Protein AF-A0AA37UUY0-F1 (afdb_monomer_lite)

Foldseek 3Di:
DVPVLVVVCPVDPDPVSVVVSVVVVVVVVLVVQLLVQLVVQLVLVDQDQDPNDRPCPCVSSVDPLSNLRSVLSSLVVVLVVLVVQLVVDDDPSNVVSVVVNVVSVVVSVVSVVVSVVCSCVPRVPDPDPVPPVVPPPPDDDDDD

InterPro domains:
  IPR003317 Cytochrome ubiquinol oxidase subunit 2 [PF02322] (1-120)
  IPR003317 Cytochrome ubiquinol oxidase subunit 2 [PTHR43141] (1-123)

Structure (mmCIF, N/CA/C/O backbone):
data_AF-A0AA37UUY0-F1
#
_entry.id   AF-A0AA37UUY0-F1
#
loop_
_atom_site.group_PDB
_atom_site.id
_atom_site.type_symbol
_atom_site.label_atom_id
_atom_site.label_alt_id
_atom_site.label_comp_id
_atom_site.label_asym_id
_atom_site.label_entity_id
_atom_site.label_seq_id
_atom_site.pdbx_PDB_ins_code
_atom_site.Cartn_x
_atom_site.Cartn_y
_atom_site.Cartn_z
_atom_site.occupancy
_atom_site.B_iso_or_equiv
_atom_site.auth_seq_id
_atom_site.auth_comp_id
_atom_site.auth_asym_id
_atom_si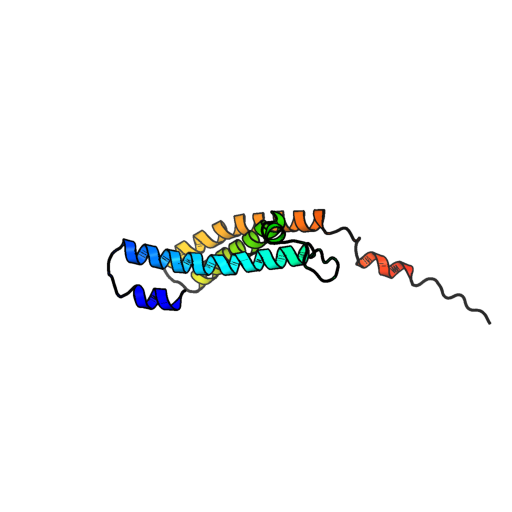te.auth_atom_id
_atom_site.pdbx_PDB_model_num
ATOM 1 N N . MET A 1 1 ? 7.767 2.000 16.910 1.00 52.34 1 MET A N 1
ATOM 2 C CA . MET A 1 1 ? 6.711 2.794 17.585 1.00 52.34 1 MET A CA 1
ATOM 3 C C . MET A 1 1 ? 5.709 1.948 18.373 1.00 52.34 1 MET A C 1
ATOM 5 O O . MET A 1 1 ? 5.395 2.344 19.481 1.00 52.34 1 MET A O 1
ATOM 9 N N . ARG A 1 2 ? 5.275 0.771 17.888 1.00 54.72 2 ARG A N 1
ATOM 10 C CA . ARG A 1 2 ? 4.257 -0.088 18.538 1.00 54.72 2 ARG A CA 1
ATOM 11 C C . ARG A 1 2 ? 4.450 -0.361 20.049 1.00 54.72 2 ARG A C 1
ATOM 13 O O . ARG A 1 2 ? 3.469 -0.332 20.774 1.00 54.72 2 ARG A O 1
ATOM 20 N N . GLY A 1 3 ? 5.681 -0.589 20.525 1.00 55.19 3 GLY A N 1
ATOM 21 C CA . GLY A 1 3 ? 5.956 -0.922 21.938 1.00 55.19 3 GLY A CA 1
ATOM 22 C C . GLY A 1 3 ? 5.687 0.216 22.934 1.00 55.19 3 GLY A C 1
ATOM 23 O O . GLY A 1 3 ? 5.011 0.006 23.933 1.00 55.19 3 GLY A O 1
ATOM 24 N N . VAL A 1 4 ? 6.123 1.441 22.621 1.00 58.00 4 VAL A N 1
ATOM 25 C CA . VAL A 1 4 ? 5.936 2.619 23.497 1.00 58.00 4 VAL A CA 1
ATOM 26 C C . VAL A 1 4 ? 4.466 3.056 23.534 1.00 58.00 4 VAL A C 1
ATOM 28 O O . VAL A 1 4 ? 3.974 3.517 24.561 1.00 58.00 4 VAL A O 1
ATOM 31 N N . SER A 1 5 ? 3.739 2.864 22.428 1.00 55.59 5 SER A N 1
ATOM 32 C CA . SER A 1 5 ? 2.324 3.232 22.301 1.00 55.59 5 SER A CA 1
ATOM 33 C C . SER A 1 5 ? 1.404 2.417 23.209 1.00 55.59 5 SER A C 1
ATOM 35 O O . SER A 1 5 ? 0.464 2.970 23.776 1.00 55.59 5 SER A O 1
ATOM 37 N N . PHE A 1 6 ? 1.676 1.121 23.391 1.00 56.38 6 PHE A N 1
ATOM 38 C CA . PHE A 1 6 ? 0.896 0.289 24.312 1.00 56.38 6 PHE A CA 1
ATOM 39 C C . PHE A 1 6 ? 1.147 0.664 25.776 1.00 56.38 6 PHE A C 1
ATOM 41 O O . PHE A 1 6 ? 0.207 0.698 26.564 1.00 56.38 6 PHE A O 1
ATOM 48 N N . GLU A 1 7 ? 2.383 1.020 26.124 1.00 58.25 7 GLU A N 1
ATOM 49 C CA . GLU A 1 7 ? 2.759 1.376 27.494 1.00 58.25 7 GLU A CA 1
ATOM 50 C C . GLU A 1 7 ? 2.265 2.775 27.907 1.00 58.25 7 GLU A C 1
ATOM 52 O O . GLU A 1 7 ? 1.864 2.985 29.052 1.00 58.25 7 GLU A O 1
ATOM 57 N N . TYR A 1 8 ? 2.205 3.731 26.973 1.00 53.22 8 TYR A N 1
ATOM 58 C CA . TYR A 1 8 ? 1.689 5.079 27.244 1.00 53.22 8 TYR A CA 1
ATOM 59 C C . TYR A 1 8 ? 0.165 5.221 27.090 1.00 53.22 8 TYR A C 1
ATOM 61 O O . TYR A 1 8 ? -0.417 6.130 27.690 1.00 53.22 8 TYR A O 1
ATOM 69 N N . ARG A 1 9 ? -0.509 4.323 26.354 1.00 52.22 9 ARG A N 1
ATOM 70 C CA . ARG A 1 9 ? -1.983 4.274 26.224 1.00 52.22 9 ARG A CA 1
ATOM 71 C C . ARG A 1 9 ? -2.697 4.151 27.570 1.00 52.22 9 ARG A C 1
ATOM 73 O O . ARG A 1 9 ? -3.796 4.674 27.718 1.00 52.22 9 ARG A O 1
ATOM 80 N N . HIS A 1 10 ? -2.088 3.466 28.534 1.00 54.44 10 HIS A N 1
ATOM 81 C CA . HIS A 1 10 ? -2.689 3.220 29.845 1.00 54.44 10 HIS A CA 1
ATOM 82 C C . HIS A 1 10 ? -2.390 4.312 30.884 1.00 54.44 10 HIS A C 1
ATOM 84 O O . HIS A 1 10 ? -2.918 4.243 31.989 1.00 54.44 10 HIS A O 1
ATOM 90 N N . LYS A 1 11 ? -1.568 5.322 30.553 1.00 54.44 11 LYS A N 1
ATOM 91 C CA . LYS A 1 11 ? -1.145 6.354 31.517 1.00 54.44 11 LYS A CA 1
ATOM 92 C C . LYS A 1 11 ? -2.081 7.562 31.613 1.00 54.44 11 LYS A C 1
ATOM 94 O O . LYS A 1 11 ? -2.098 8.210 32.652 1.00 54.44 11 LYS A O 1
ATOM 99 N N . VAL A 1 12 ? -2.832 7.889 30.557 1.00 57.94 12 VAL A N 1
ATOM 100 C CA . VAL A 1 12 ? -3.713 9.071 30.518 1.00 57.94 12 VAL A CA 1
ATOM 101 C C . VAL A 1 12 ? -5.019 8.710 29.812 1.00 57.94 12 VAL A C 1
ATOM 103 O O . VAL A 1 12 ? -5.021 8.379 28.628 1.00 57.94 12 VAL A O 1
ATOM 106 N N . ASP A 1 13 ? -6.140 8.792 30.531 1.00 61.16 13 ASP A N 1
ATOM 107 C CA . ASP A 1 13 ? -7.442 8.263 30.095 1.00 61.16 13 ASP A CA 1
ATOM 108 C C . ASP A 1 13 ? -8.288 9.275 29.290 1.00 61.16 13 ASP A C 1
ATOM 110 O O . ASP A 1 13 ? -9.516 9.229 29.269 1.00 61.16 13 ASP A O 1
ATOM 114 N N . THR A 1 14 ? -7.635 10.206 28.589 1.00 73.50 14 THR A N 1
ATOM 115 C CA . THR A 1 14 ? -8.308 11.232 27.777 1.00 73.50 14 THR A CA 1
ATOM 116 C C . THR A 1 14 ? -8.576 10.711 26.355 1.00 73.50 14 THR A C 1
ATOM 118 O O . THR A 1 14 ? -7.665 10.156 25.734 1.00 73.50 14 THR A O 1
ATOM 121 N N . PRO A 1 15 ? -9.764 10.946 25.759 1.00 70.56 15 PRO A N 1
ATOM 122 C CA . PRO A 1 15 ? -10.088 10.503 24.395 1.00 70.56 15 PRO A CA 1
ATOM 123 C C . PRO A 1 15 ? -9.061 10.934 23.333 1.00 70.56 15 PRO A C 1
ATOM 125 O O . PRO A 1 15 ? -8.643 10.122 22.513 1.00 70.56 15 PRO A O 1
ATOM 128 N N . ARG A 1 16 ? -8.570 12.182 23.413 1.00 72.31 16 ARG A N 1
ATOM 129 C CA . ARG A 1 16 ? -7.540 12.731 22.506 1.00 72.31 16 ARG A CA 1
ATOM 130 C C . ARG A 1 16 ? -6.194 11.998 22.598 1.00 72.31 16 ARG A C 1
ATOM 132 O O . ARG A 1 16 ? -5.466 11.922 21.611 1.00 72.31 16 ARG A O 1
ATOM 139 N N . TRP A 1 17 ? -5.855 11.462 23.772 1.00 72.44 17 TRP A N 1
ATOM 140 C CA . TRP A 1 17 ? -4.605 10.730 23.988 1.00 72.44 17 TRP A CA 1
ATOM 141 C C . TRP A 1 17 ? -4.653 9.370 23.290 1.00 72.44 17 TRP A C 1
ATOM 143 O O . TRP A 1 17 ? -3.748 9.042 22.525 1.00 72.44 17 TRP A O 1
ATOM 153 N N . ARG A 1 18 ? -5.751 8.621 23.469 1.00 70.75 18 ARG A N 1
ATOM 154 C CA . ARG A 1 18 ? -5.952 7.325 22.797 1.00 70.75 18 ARG A CA 1
ATOM 155 C C . ARG A 1 18 ? -5.949 7.469 21.274 1.00 70.75 18 ARG A C 1
ATOM 157 O O . ARG A 1 18 ? -5.214 6.750 20.611 1.00 70.75 18 ARG A O 1
ATOM 164 N N . GLU A 1 19 ? -6.669 8.457 20.741 1.00 75.38 19 GLU A N 1
ATOM 165 C CA . GLU A 1 19 ? -6.733 8.719 19.294 1.00 75.38 19 GLU A CA 1
ATOM 166 C C . GLU A 1 19 ? -5.356 9.056 18.691 1.00 75.38 19 GLU A C 1
ATOM 168 O O . GLU A 1 19 ? -5.027 8.618 17.589 1.00 75.38 19 GLU A O 1
ATOM 173 N N . THR A 1 20 ? -4.515 9.795 19.422 1.00 75.94 20 THR A N 1
ATOM 174 C CA . THR A 1 20 ? -3.149 10.120 18.976 1.00 75.94 20 THR A CA 1
ATOM 175 C C . THR A 1 20 ? -2.279 8.865 18.897 1.00 75.94 20 THR A C 1
ATOM 177 O O . THR A 1 20 ? -1.581 8.658 17.905 1.00 75.94 20 THR A O 1
ATOM 180 N N . TRP A 1 21 ? -2.345 7.993 19.906 1.00 71.50 21 TRP A N 1
ATOM 181 C CA . TRP A 1 21 ? -1.562 6.756 19.915 1.00 71.50 21 TRP A CA 1
ATOM 182 C C . TRP A 1 21 ? -2.051 5.722 18.904 1.00 71.50 21 TRP A C 1
ATOM 184 O O . TRP A 1 21 ? -1.213 5.068 18.281 1.00 71.50 21 TRP A O 1
ATOM 194 N N . ASP A 1 22 ? -3.363 5.613 18.689 1.00 74.62 22 ASP A N 1
ATOM 195 C CA . ASP A 1 22 ? -3.927 4.748 17.650 1.00 74.62 22 ASP A CA 1
ATOM 196 C C . ASP A 1 22 ? -3.443 5.205 16.258 1.00 74.62 22 ASP A C 1
ATOM 198 O O . ASP A 1 22 ? -2.913 4.390 15.498 1.00 74.62 22 ASP A O 1
ATOM 202 N N . ARG A 1 23 ? -3.441 6.519 15.976 1.00 74.56 23 ARG A N 1
ATOM 203 C CA . ARG A 1 23 ? -2.851 7.078 14.742 1.00 74.56 23 ARG A CA 1
ATOM 204 C C . ARG A 1 23 ? -1.355 6.795 14.606 1.00 74.56 23 ARG A C 1
ATOM 206 O O . ARG A 1 23 ? -0.894 6.467 13.516 1.00 74.56 23 ARG A O 1
ATOM 213 N N . CYS A 1 24 ? -0.571 6.894 15.680 1.00 77.19 24 CYS A N 1
ATOM 214 C CA . CYS A 1 24 ? 0.858 6.561 15.630 1.00 77.19 24 CYS A CA 1
ATOM 215 C C . CYS A 1 24 ? 1.102 5.079 15.302 1.00 77.19 24 CYS A C 1
ATOM 217 O O . CYS A 1 24 ? 2.063 4.755 14.600 1.00 77.19 24 CYS A O 1
ATOM 219 N N . ILE A 1 25 ? 0.252 4.175 15.797 1.00 77.56 25 ILE A N 1
ATOM 220 C CA . ILE A 1 25 ? 0.328 2.740 15.489 1.00 77.56 25 ILE A CA 1
ATOM 221 C C . ILE A 1 25 ? -0.053 2.482 14.027 1.00 77.56 25 ILE A C 1
ATOM 223 O O . ILE A 1 25 ? 0.633 1.712 13.347 1.00 77.56 25 ILE A O 1
ATOM 227 N N . GLU A 1 26 ? -1.109 3.135 13.541 1.00 80.62 26 GLU A N 1
ATOM 228 C CA . GLU A 1 26 ? -1.558 3.051 12.149 1.00 80.62 26 GLU A CA 1
ATOM 229 C C . GLU A 1 26 ? -0.479 3.555 11.186 1.00 80.62 26 GLU A C 1
ATOM 231 O O . GLU A 1 26 ? 0.019 2.788 10.359 1.00 80.62 26 GLU A O 1
ATOM 236 N N . ILE A 1 27 ? -0.027 4.801 11.360 1.00 82.38 27 ILE A N 1
ATOM 237 C CA . ILE A 1 27 ? 1.010 5.421 10.523 1.00 82.38 27 ILE A CA 1
ATOM 238 C C . ILE A 1 27 ? 2.313 4.622 10.612 1.00 82.38 27 ILE A C 1
ATOM 240 O O . ILE A 1 27 ? 2.935 4.325 9.593 1.00 82.38 27 ILE A O 1
ATOM 244 N N . GLY A 1 28 ? 2.699 4.195 11.818 1.00 81.12 28 GLY A N 1
ATOM 245 C CA . GLY A 1 28 ? 3.888 3.372 12.031 1.00 81.12 28 GLY A CA 1
ATOM 246 C C . GLY A 1 28 ? 3.837 2.008 11.335 1.00 81.12 28 GLY A C 1
ATOM 247 O O . GLY A 1 28 ? 4.887 1.406 11.130 1.00 81.12 28 GLY A O 1
ATOM 248 N N . SER A 1 29 ? 2.649 1.529 10.958 1.00 85.31 29 SER A N 1
ATOM 249 C CA . SER A 1 29 ? 2.463 0.295 10.185 1.00 85.31 29 SER A CA 1
ATOM 250 C C . SER A 1 29 ? 2.362 0.566 8.680 1.00 85.31 29 SER A C 1
ATOM 252 O O . SER A 1 29 ? 2.836 -0.238 7.881 1.00 85.31 29 SER A O 1
ATOM 254 N N . TRP A 1 30 ? 1.789 1.704 8.280 1.00 87.69 30 TRP A N 1
ATOM 255 C CA . TRP A 1 30 ? 1.670 2.094 6.872 1.00 87.69 30 TRP A CA 1
ATOM 256 C C . TRP A 1 30 ? 3.011 2.468 6.248 1.00 87.69 30 TRP A C 1
ATOM 258 O O . TRP A 1 30 ? 3.285 2.069 5.120 1.00 87.69 30 TRP A O 1
ATOM 268 N N . VAL A 1 31 ? 3.867 3.179 6.986 1.00 88.88 31 VAL A N 1
ATOM 269 C CA . VAL A 1 31 ? 5.189 3.609 6.504 1.00 88.88 31 VAL A CA 1
ATOM 270 C C . VAL A 1 31 ? 6.040 2.434 5.999 1.00 88.88 31 VAL A C 1
ATOM 272 O O . VAL A 1 31 ? 6.438 2.470 4.835 1.00 88.88 31 VAL A O 1
ATOM 275 N N . PRO A 1 32 ? 6.309 1.372 6.784 1.00 88.81 32 PRO A N 1
ATOM 276 C CA . PRO A 1 32 ? 7.118 0.253 6.297 1.00 88.81 32 PRO A CA 1
ATOM 277 C C . PRO A 1 32 ? 6.441 -0.520 5.156 1.00 88.81 32 PRO A C 1
ATOM 279 O O . PRO A 1 32 ? 7.121 -0.931 4.218 1.00 88.81 32 PRO A O 1
ATOM 282 N N . ALA A 1 33 ? 5.113 -0.679 5.191 1.00 90.44 33 ALA A N 1
ATOM 283 C CA . ALA A 1 33 ? 4.358 -1.344 4.127 1.00 90.44 33 ALA A CA 1
ATOM 284 C C . ALA A 1 33 ? 4.460 -0.600 2.782 1.00 90.44 33 ALA A C 1
ATOM 286 O O . ALA A 1 33 ? 4.591 -1.231 1.732 1.00 90.44 33 ALA A O 1
ATOM 287 N N . PHE A 1 34 ? 4.428 0.733 2.819 1.00 89.94 34 PHE A N 1
ATOM 288 C CA . PHE A 1 34 ? 4.574 1.592 1.647 1.00 89.94 34 PHE A CA 1
ATOM 289 C C . PHE A 1 34 ? 6.021 1.632 1.140 1.00 89.94 34 PHE A C 1
ATOM 291 O O . PHE A 1 34 ? 6.273 1.396 -0.040 1.00 89.94 34 PHE A O 1
ATOM 298 N N . LEU A 1 35 ? 6.988 1.873 2.032 1.00 88.94 35 LEU A N 1
ATOM 299 C CA . LEU A 1 35 ? 8.403 1.980 1.663 1.00 88.94 35 LEU A CA 1
ATOM 300 C C . LEU A 1 35 ? 8.929 0.706 0.997 1.00 88.94 35 LEU A C 1
ATOM 302 O O . LEU A 1 35 ? 9.729 0.794 0.068 1.00 88.94 35 LEU A O 1
ATOM 306 N N . TRP A 1 36 ? 8.449 -0.469 1.414 1.00 89.50 36 TRP A N 1
ATOM 307 C CA . TRP A 1 36 ? 8.835 -1.730 0.784 1.00 89.50 36 TRP A CA 1
ATOM 308 C C . TRP A 1 36 ? 8.487 -1.777 -0.711 1.00 89.50 36 TRP A C 1
ATOM 310 O O . TRP A 1 36 ? 9.312 -2.188 -1.525 1.00 89.50 36 TRP A O 1
ATOM 320 N N . GLY A 1 37 ? 7.300 -1.299 -1.094 1.00 88.88 37 GLY A N 1
ATOM 321 C CA . GLY A 1 37 ? 6.889 -1.244 -2.498 1.00 88.88 37 GLY A CA 1
ATOM 322 C C . GLY A 1 37 ? 7.645 -0.195 -3.306 1.00 88.88 37 GLY A C 1
ATOM 323 O O . GLY A 1 37 ? 8.012 -0.461 -4.448 1.00 88.88 37 GLY A O 1
ATOM 324 N N . VAL A 1 38 ? 7.960 0.956 -2.701 1.00 87.56 38 VAL A N 1
ATOM 325 C CA . VAL A 1 38 ? 8.800 1.996 -3.329 1.00 87.56 38 VAL A CA 1
ATOM 326 C C . VAL A 1 38 ? 10.185 1.448 -3.672 1.00 87.56 38 VAL A C 1
ATOM 328 O O . VAL A 1 38 ? 10.700 1.695 -4.765 1.00 87.56 38 VAL A O 1
ATOM 331 N N . ILE A 1 39 ? 10.782 0.676 -2.761 1.00 86.31 39 ILE A N 1
ATOM 332 C CA . ILE A 1 39 ? 12.075 0.021 -2.986 1.00 86.31 39 ILE A CA 1
ATOM 333 C C . ILE A 1 39 ? 11.957 -0.989 -4.131 1.00 86.31 39 ILE A C 1
ATOM 335 O O . ILE A 1 39 ? 12.746 -0.937 -5.072 1.00 86.31 39 ILE A O 1
ATOM 339 N N . PHE A 1 40 ? 10.951 -1.867 -4.097 1.00 85.00 40 PHE A N 1
ATOM 340 C CA . PHE A 1 40 ? 10.767 -2.897 -5.123 1.00 85.00 40 PHE A CA 1
ATOM 341 C C . PHE A 1 40 ? 10.533 -2.306 -6.517 1.00 85.00 40 PHE A C 1
ATOM 343 O O . PHE A 1 40 ? 11.104 -2.775 -7.499 1.00 85.00 40 PHE A O 1
ATOM 350 N N . ALA A 1 41 ? 9.741 -1.241 -6.615 1.00 85.56 41 ALA A N 1
ATOM 351 C CA . ALA A 1 41 ? 9.509 -0.552 -7.876 1.00 85.56 41 ALA A CA 1
ATOM 352 C C . ALA A 1 41 ? 10.774 0.135 -8.406 1.00 85.56 41 ALA A C 1
ATOM 354 O O . ALA A 1 41 ? 11.045 0.066 -9.603 1.00 85.56 41 ALA A O 1
ATOM 355 N N . ASN A 1 42 ? 11.601 0.719 -7.536 1.00 83.06 42 ASN A N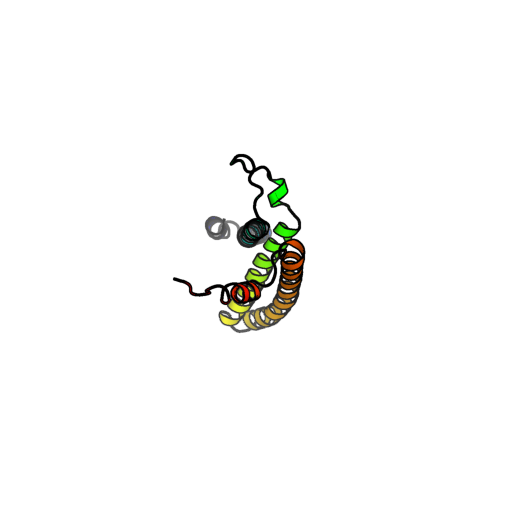 1
ATOM 356 C CA . ASN A 1 42 ? 12.907 1.235 -7.949 1.00 83.06 42 ASN A CA 1
ATOM 357 C C . ASN A 1 42 ? 13.852 0.132 -8.445 1.00 83.06 42 ASN A C 1
ATOM 359 O O . ASN A 1 42 ? 14.587 0.357 -9.403 1.00 83.06 42 ASN A O 1
ATOM 363 N N . LEU A 1 43 ? 13.802 -1.066 -7.851 1.00 79.81 43 LEU A N 1
ATOM 364 C CA . LEU A 1 43 ? 14.556 -2.220 -8.350 1.00 79.81 43 LEU A CA 1
ATOM 365 C C . LEU A 1 43 ? 14.078 -2.654 -9.743 1.00 79.81 43 LEU A C 1
ATOM 367 O O . LEU A 1 43 ? 14.906 -2.884 -10.617 1.00 79.81 43 LEU A O 1
ATOM 371 N N . VAL A 1 44 ? 12.759 -2.723 -9.968 1.00 77.94 44 VAL A N 1
ATOM 372 C CA . VAL A 1 44 ? 12.168 -3.090 -11.272 1.00 77.94 44 VAL A CA 1
ATOM 373 C C . VAL A 1 44 ? 12.496 -2.064 -12.357 1.00 77.94 44 VAL A C 1
ATOM 375 O O . VAL A 1 44 ? 12.789 -2.443 -13.488 1.00 77.94 44 VAL A O 1
ATOM 378 N N . ARG A 1 45 ? 12.472 -0.771 -12.016 1.00 74.94 45 ARG A N 1
ATOM 379 C CA . ARG A 1 45 ? 12.838 0.324 -12.925 1.00 74.94 45 ARG A CA 1
ATOM 380 C C . ARG A 1 45 ? 14.305 0.251 -13.363 1.00 74.94 45 ARG A C 1
ATOM 382 O O . ARG A 1 45 ? 14.640 0.718 -14.450 1.00 74.94 45 ARG A O 1
ATOM 389 N N . GLY A 1 46 ? 15.154 -0.351 -12.532 1.00 68.12 46 GLY A N 1
ATOM 390 C CA . GLY A 1 46 ? 16.601 -0.290 -12.653 1.00 68.12 46 GLY A CA 1
ATOM 391 C C . GLY A 1 46 ? 17.139 0.985 -12.009 1.00 68.12 46 GLY A C 1
ATOM 392 O O . GLY A 1 46 ? 16.579 2.074 -12.146 1.00 68.12 46 GLY A O 1
ATOM 393 N N . VAL A 1 47 ? 18.239 0.841 -11.278 1.00 65.69 47 VAL A N 1
ATOM 394 C CA . VAL A 1 47 ? 18.967 1.972 -10.707 1.00 65.69 47 VAL A CA 1
ATOM 395 C C . VAL A 1 47 ? 20.001 2.434 -11.727 1.00 65.69 47 VAL A C 1
ATOM 397 O O . VAL A 1 47 ? 20.839 1.641 -12.151 1.00 65.69 47 VAL A O 1
ATOM 400 N N . GLU A 1 48 ? 19.963 3.710 -12.109 1.00 57.94 48 GLU A N 1
ATOM 401 C CA . GLU A 1 48 ? 21.031 4.311 -12.909 1.00 57.94 48 GLU A CA 1
ATOM 402 C C . GLU A 1 48 ? 22.295 4.430 -12.049 1.00 57.94 48 GLU A C 1
ATOM 404 O O . GLU A 1 48 ? 22.368 5.224 -11.107 1.00 57.94 48 GLU A O 1
ATOM 409 N N . ILE A 1 49 ? 23.280 3.586 -12.355 1.00 56.00 49 ILE A N 1
ATOM 410 C CA . ILE A 1 49 ? 24.611 3.613 -11.753 1.00 56.00 49 ILE A CA 1
ATOM 411 C C . ILE A 1 49 ? 25.552 4.195 -12.808 1.00 56.00 49 ILE A C 1
ATOM 413 O O . ILE A 1 49 ? 25.759 3.577 -13.849 1.00 56.00 49 ILE A O 1
ATOM 417 N N . SER A 1 50 ? 26.128 5.366 -12.535 1.00 48.38 50 SER A N 1
ATOM 418 C CA . SER A 1 50 ? 27.243 5.920 -13.313 1.00 48.38 50 SER A CA 1
ATOM 419 C C . SER A 1 50 ? 28.463 5.979 -12.403 1.00 48.38 50 SER A C 1
ATOM 421 O O . SER A 1 50 ? 28.344 6.421 -11.264 1.00 48.38 50 SER A O 1
ATOM 423 N N . ASP A 1 51 ? 29.622 5.506 -12.867 1.00 52.53 51 ASP A N 1
ATOM 424 C CA . ASP A 1 51 ? 30.886 5.514 -12.103 1.00 52.53 51 ASP A CA 1
ATOM 425 C C . ASP A 1 51 ? 30.797 4.932 -10.675 1.00 52.53 51 ASP A C 1
ATOM 427 O O . ASP A 1 51 ? 31.349 5.475 -9.720 1.00 52.53 51 ASP A O 1
ATOM 431 N N . MET A 1 52 ? 30.076 3.815 -10.497 1.00 55.12 52 MET A N 1
ATOM 432 C CA . MET A 1 52 ? 29.818 3.201 -9.177 1.00 55.12 52 MET A CA 1
ATOM 433 C C . MET A 1 52 ? 29.184 4.153 -8.140 1.00 55.12 52 MET A C 1
ATOM 435 O O . MET A 1 52 ? 29.166 3.847 -6.947 1.00 55.12 52 MET A O 1
ATOM 439 N N . GLN A 1 53 ? 28.619 5.282 -8.573 1.00 52.59 53 GLN A N 1
ATOM 440 C CA . GLN A 1 53 ? 27.895 6.216 -7.724 1.00 52.59 53 GLN A CA 1
ATOM 441 C C . GLN A 1 53 ? 26.414 6.232 -8.102 1.00 52.59 53 GLN A C 1
ATOM 443 O O . GLN A 1 53 ? 26.027 6.232 -9.272 1.00 52.59 53 GLN A O 1
ATOM 448 N N . TYR A 1 54 ? 25.562 6.217 -7.079 1.00 57.72 54 TYR A N 1
ATOM 449 C CA . TYR A 1 54 ? 24.121 6.356 -7.241 1.00 57.72 54 TYR A CA 1
ATOM 450 C C . TYR A 1 54 ? 23.803 7.801 -7.643 1.00 57.72 54 TYR A C 1
ATOM 452 O O . TYR A 1 54 ? 23.830 8.700 -6.805 1.00 57.72 54 TYR A O 1
ATOM 460 N N . VAL A 1 55 ? 23.504 8.032 -8.923 1.00 57.59 55 VAL A N 1
ATOM 461 C CA . VAL A 1 55 ? 23.263 9.387 -9.459 1.00 57.59 55 VAL A CA 1
ATOM 462 C C . VAL A 1 55 ? 21.816 9.851 -9.229 1.00 57.59 55 VAL A C 1
ATOM 464 O O . VAL A 1 55 ? 21.511 11.035 -9.332 1.00 57.59 55 VAL A O 1
ATOM 467 N N . GLY A 1 56 ? 20.911 8.934 -8.868 1.00 60.97 56 GLY A N 1
ATOM 468 C CA . GLY A 1 56 ? 19.467 9.194 -8.800 1.00 60.97 56 GLY A CA 1
ATOM 469 C C . GLY A 1 56 ? 18.995 10.157 -7.699 1.00 60.97 56 GLY A C 1
ATOM 470 O O . GLY A 1 56 ? 17.872 10.659 -7.775 1.00 60.97 56 GLY A O 1
ATOM 471 N N . GLY A 1 57 ? 19.815 10.436 -6.678 1.00 65.56 57 GLY A N 1
ATOM 472 C CA . GLY A 1 57 ? 19.437 11.283 -5.536 1.00 65.56 57 GLY A CA 1
ATOM 473 C C . GLY A 1 57 ? 18.130 10.860 -4.833 1.00 65.56 57 GLY A C 1
ATOM 474 O O . GLY A 1 57 ? 17.552 9.810 -5.106 1.00 65.56 57 GLY A O 1
ATOM 475 N N . LEU A 1 58 ? 17.613 11.689 -3.917 1.00 64.94 58 LEU A N 1
ATOM 476 C CA . LEU A 1 58 ? 16.298 11.445 -3.293 1.00 64.94 58 LEU A CA 1
ATOM 477 C C . LEU A 1 58 ? 15.140 11.554 -4.304 1.00 64.94 58 LEU A C 1
ATOM 479 O O . LEU A 1 58 ? 14.076 10.984 -4.081 1.00 64.94 58 LEU A O 1
ATOM 483 N N . ALA A 1 59 ? 15.341 12.250 -5.425 1.00 63.41 59 ALA A N 1
ATOM 484 C CA . ALA A 1 59 ? 14.329 12.428 -6.464 1.00 63.41 59 ALA A CA 1
ATOM 485 C C . ALA A 1 59 ? 13.945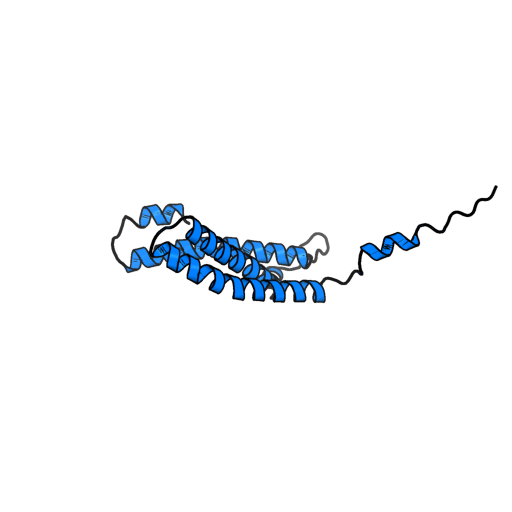 11.104 -7.147 1.00 63.41 59 ALA A C 1
ATOM 487 O O . ALA A 1 59 ? 12.767 10.883 -7.413 1.00 63.41 59 ALA A O 1
ATOM 488 N N . ALA A 1 60 ? 14.896 10.182 -7.334 1.00 64.31 60 ALA A N 1
ATOM 489 C CA . ALA A 1 60 ? 14.618 8.836 -7.837 1.00 64.31 60 ALA A CA 1
ATOM 490 C C . ALA A 1 60 ? 13.711 8.010 -6.901 1.00 64.31 60 ALA A C 1
ATOM 492 O O . ALA A 1 60 ? 13.011 7.111 -7.362 1.00 64.31 60 ALA A O 1
ATOM 493 N N . ILE A 1 61 ? 13.691 8.317 -5.599 1.00 64.94 61 ILE A N 1
ATOM 494 C CA . ILE A 1 61 ? 12.826 7.644 -4.615 1.00 64.94 61 ILE A CA 1
ATOM 495 C C . ILE A 1 61 ? 11.372 8.124 -4.745 1.00 64.94 61 ILE A C 1
ATOM 497 O O . ILE A 1 61 ? 10.451 7.328 -4.570 1.00 64.94 61 ILE A O 1
ATOM 501 N N . PHE A 1 62 ? 11.162 9.399 -5.089 1.00 70.75 62 PHE A N 1
ATOM 502 C CA . PHE A 1 62 ? 9.839 10.018 -5.253 1.00 70.75 62 PHE A CA 1
ATOM 503 C C . PHE A 1 62 ? 9.295 9.953 -6.687 1.00 70.75 62 PHE A C 1
ATOM 505 O O . PHE A 1 62 ? 8.367 10.685 -7.033 1.00 70.75 62 PHE A O 1
ATOM 512 N N . ASP A 1 63 ? 9.841 9.072 -7.521 1.00 78.25 63 ASP A N 1
ATOM 513 C CA . ASP A 1 63 ? 9.329 8.861 -8.868 1.00 78.25 63 ASP A CA 1
ATOM 514 C C . ASP A 1 63 ? 7.871 8.337 -8.837 1.00 78.25 63 ASP A C 1
ATOM 516 O O . ASP A 1 63 ? 7.557 7.451 -8.030 1.00 78.25 63 ASP A O 1
ATOM 520 N N . PRO A 1 64 ? 6.961 8.835 -9.702 1.00 83.56 64 PRO A N 1
ATOM 521 C CA . PRO A 1 64 ? 5.567 8.387 -9.742 1.00 83.56 64 PRO A CA 1
ATOM 522 C C . PRO A 1 64 ? 5.401 6.866 -9.876 1.00 83.56 64 PRO A C 1
ATOM 524 O O . PRO A 1 64 ? 4.490 6.295 -9.273 1.00 83.56 64 PRO A O 1
ATOM 527 N N . PHE A 1 65 ? 6.294 6.192 -10.608 1.00 82.62 65 PHE A N 1
ATOM 528 C CA . PHE A 1 65 ? 6.295 4.736 -10.735 1.00 82.62 65 PHE A CA 1
ATOM 529 C C . PHE A 1 65 ? 6.611 4.048 -9.403 1.00 82.62 65 PHE A C 1
ATOM 531 O O . PHE A 1 65 ? 5.979 3.050 -9.039 1.00 82.62 65 PHE A O 1
ATOM 538 N N . ALA A 1 66 ? 7.566 4.598 -8.650 1.00 85.38 66 ALA A N 1
ATOM 539 C CA . ALA A 1 66 ? 7.952 4.083 -7.346 1.00 85.38 66 ALA A CA 1
ATOM 540 C C . ALA A 1 66 ? 6.856 4.300 -6.293 1.00 85.38 66 ALA A C 1
ATOM 542 O O . ALA A 1 66 ? 6.534 3.385 -5.533 1.00 85.38 66 ALA A O 1
ATOM 543 N N . LEU A 1 67 ? 6.224 5.478 -6.294 1.00 88.31 67 LEU A N 1
ATOM 544 C CA . LEU A 1 67 ? 5.102 5.794 -5.408 1.00 88.31 67 LEU A CA 1
ATOM 545 C C . LEU A 1 67 ? 3.901 4.873 -5.655 1.00 88.31 67 LEU A C 1
ATOM 547 O O . LEU A 1 67 ? 3.290 4.391 -4.698 1.00 88.31 67 LEU A O 1
ATOM 551 N N . LEU A 1 68 ? 3.591 4.574 -6.921 1.00 88.50 68 LEU A N 1
ATOM 552 C CA . LEU A 1 68 ? 2.558 3.596 -7.261 1.00 88.50 68 LEU A CA 1
ATOM 553 C C . LEU A 1 68 ? 2.916 2.192 -6.764 1.00 88.50 68 LEU A C 1
ATOM 555 O O . LEU A 1 68 ? 2.055 1.525 -6.199 1.00 88.50 68 LEU A O 1
ATOM 559 N N . GLY A 1 69 ? 4.179 1.772 -6.883 1.00 89.44 69 GLY A N 1
ATOM 560 C CA . GLY A 1 69 ? 4.648 0.508 -6.308 1.00 89.44 69 GLY A CA 1
ATOM 561 C C . GLY A 1 69 ? 4.451 0.431 -4.790 1.00 89.44 69 GLY A C 1
ATOM 562 O O . GLY A 1 69 ? 3.999 -0.590 -4.270 1.00 89.44 69 GLY A O 1
ATOM 563 N N . GLY A 1 70 ? 4.704 1.531 -4.077 1.00 91.06 70 GLY A N 1
ATOM 564 C CA . GLY A 1 70 ? 4.398 1.652 -2.649 1.00 91.06 70 GLY A CA 1
ATOM 565 C C . GLY A 1 70 ? 2.903 1.550 -2.332 1.00 91.06 70 GLY A C 1
ATOM 566 O O . GLY A 1 70 ? 2.513 0.895 -1.363 1.00 91.06 70 GLY A O 1
ATOM 567 N N . LEU A 1 71 ? 2.041 2.158 -3.154 1.00 91.56 71 LEU A N 1
ATOM 568 C CA . LEU A 1 71 ? 0.586 2.043 -3.002 1.00 91.56 71 LEU A CA 1
ATOM 569 C C . LEU A 1 71 ? 0.094 0.612 -3.246 1.00 91.56 71 LEU A C 1
ATOM 571 O O . LEU A 1 71 ? -0.796 0.150 -2.529 1.00 91.56 71 LEU A O 1
ATOM 575 N N . VAL A 1 72 ? 0.690 -0.110 -4.199 1.00 91.88 72 VAL A N 1
ATOM 576 C CA . VAL A 1 72 ? 0.394 -1.529 -4.442 1.00 91.88 72 VAL A CA 1
ATOM 577 C C . VAL A 1 72 ? 0.642 -2.346 -3.178 1.00 91.88 72 VAL A C 1
ATOM 579 O O . VAL A 1 72 ? -0.285 -2.989 -2.683 1.00 91.88 72 VAL A O 1
ATOM 582 N N . THR A 1 73 ? 1.845 -2.287 -2.601 1.00 92.50 73 THR A N 1
ATOM 583 C CA . THR A 1 73 ? 2.162 -3.084 -1.405 1.00 92.50 73 THR A CA 1
ATOM 584 C C . THR A 1 73 ? 1.319 -2.674 -0.202 1.00 92.50 73 THR A C 1
ATOM 586 O O . THR A 1 73 ? 0.822 -3.542 0.515 1.00 92.50 73 THR A O 1
ATOM 589 N N . LEU A 1 74 ? 1.083 -1.375 -0.004 1.00 92.38 74 LEU A N 1
ATOM 590 C CA . LEU A 1 74 ? 0.220 -0.873 1.066 1.00 92.38 74 LEU A CA 1
ATOM 591 C C . LEU A 1 74 ? -1.214 -1.415 0.948 1.00 92.38 74 LEU A C 1
ATOM 593 O O . LEU A 1 74 ? -1.772 -1.921 1.923 1.00 92.38 74 LEU A O 1
ATOM 597 N N . SER A 1 75 ? -1.801 -1.335 -0.247 1.00 91.00 75 SER A N 1
ATOM 598 C CA . SER A 1 75 ? -3.167 -1.795 -0.519 1.00 91.00 75 SER A CA 1
ATOM 599 C C . SER A 1 75 ? -3.308 -3.317 -0.358 1.00 91.00 75 SER A C 1
ATOM 601 O O . SER A 1 75 ? -4.272 -3.805 0.244 1.00 91.00 75 SER A O 1
ATOM 603 N N . LEU A 1 76 ? -2.283 -4.071 -0.772 1.00 90.56 76 LEU A N 1
ATOM 604 C CA . LEU A 1 76 ? -2.197 -5.514 -0.571 1.00 90.56 76 LEU A CA 1
ATOM 605 C C . LEU A 1 76 ? -2.172 -5.875 0.919 1.00 90.56 76 LEU A C 1
ATOM 607 O O . LEU A 1 76 ? -2.950 -6.724 1.355 1.00 90.56 76 LEU A O 1
ATOM 611 N N . PHE A 1 77 ? -1.330 -5.209 1.715 1.00 91.69 77 PHE A N 1
ATOM 612 C CA . PHE A 1 77 ? -1.272 -5.435 3.161 1.00 91.69 77 PHE A CA 1
ATOM 613 C C . PHE A 1 77 ? -2.582 -5.065 3.863 1.00 91.69 77 PHE A C 1
ATOM 615 O O . PHE A 1 77 ? -3.016 -5.793 4.756 1.00 91.69 77 PHE A O 1
ATOM 622 N N . LEU A 1 78 ? -3.243 -3.982 3.445 1.00 89.75 78 LEU A N 1
ATOM 623 C CA . LEU A 1 78 ? -4.554 -3.589 3.970 1.00 89.75 78 LEU A CA 1
ATOM 624 C C . LEU A 1 78 ? -5.621 -4.651 3.684 1.00 89.75 78 LEU A C 1
ATOM 626 O O . LEU A 1 78 ? -6.342 -5.067 4.593 1.00 89.75 78 LEU A O 1
ATOM 630 N N . THR A 1 79 ? -5.694 -5.128 2.442 1.00 90.19 79 THR A N 1
ATOM 631 C CA . THR A 1 79 ? -6.635 -6.185 2.050 1.00 90.19 79 THR A CA 1
ATOM 632 C C . THR A 1 79 ? -6.348 -7.482 2.804 1.00 90.19 79 THR A C 1
ATOM 634 O O . THR A 1 79 ? -7.263 -8.089 3.361 1.00 90.19 79 THR A O 1
ATOM 637 N N . HIS A 1 80 ? -5.076 -7.878 2.895 1.00 92.44 80 HIS A N 1
ATOM 638 C CA . HIS A 1 80 ? -4.667 -9.063 3.642 1.00 92.44 80 HIS A CA 1
ATOM 639 C C . HIS A 1 80 ? -5.026 -8.951 5.131 1.00 92.44 80 HIS A C 1
ATOM 641 O O . HIS A 1 80 ? -5.577 -9.888 5.704 1.00 92.44 80 HIS A O 1
ATOM 647 N N . GLY A 1 81 ? -4.797 -7.786 5.744 1.00 89.31 81 GLY A N 1
ATOM 648 C CA . GLY A 1 81 ? -5.175 -7.512 7.129 1.00 89.31 81 GLY A CA 1
ATOM 649 C C . GLY A 1 81 ? -6.683 -7.613 7.366 1.00 89.31 81 GLY A C 1
ATOM 650 O O . GLY A 1 81 ? -7.104 -8.196 8.364 1.00 89.31 81 GLY A O 1
ATOM 651 N N . ALA A 1 82 ? -7.507 -7.117 6.438 1.00 89.06 82 ALA A N 1
ATOM 652 C CA . ALA A 1 82 ? -8.964 -7.219 6.530 1.00 89.06 82 ALA A CA 1
ATOM 653 C C . ALA A 1 82 ? -9.458 -8.672 6.437 1.00 89.06 82 ALA A C 1
ATOM 655 O O . ALA A 1 82 ? -10.310 -9.086 7.225 1.00 89.06 82 ALA A O 1
ATOM 656 N N . VAL A 1 83 ? -8.886 -9.466 5.526 1.00 91.25 83 VAL A N 1
ATOM 657 C CA . VAL A 1 83 ? -9.183 -10.904 5.414 1.00 91.25 83 VAL A CA 1
ATOM 658 C C . VAL A 1 83 ? -8.734 -11.648 6.672 1.00 91.25 83 VAL A C 1
ATOM 660 O O . VAL A 1 83 ? -9.498 -12.430 7.233 1.00 91.25 83 VAL A O 1
ATOM 663 N N . PHE A 1 84 ? -7.530 -11.369 7.173 1.00 92.19 84 PHE A N 1
ATOM 664 C CA . PHE A 1 84 ? -7.018 -11.981 8.397 1.00 92.19 84 PHE A CA 1
ATOM 665 C C . PHE A 1 84 ? -7.899 -11.658 9.614 1.00 92.19 84 PHE A C 1
ATOM 667 O O . PHE A 1 84 ? -8.223 -12.550 10.398 1.00 92.19 84 PHE A O 1
ATOM 674 N N . LEU A 1 85 ? -8.355 -10.407 9.743 1.00 89.62 85 LEU A N 1
ATOM 675 C CA . LEU A 1 85 ? -9.306 -9.999 10.781 1.00 89.62 85 LEU A CA 1
ATOM 676 C C . LEU A 1 85 ? -10.637 -10.744 10.661 1.00 89.62 85 LEU A C 1
ATOM 678 O O . LEU A 1 85 ? -11.165 -11.195 11.674 1.00 89.62 85 LEU A O 1
ATOM 682 N N . ALA A 1 86 ? -11.162 -10.925 9.450 1.00 90.81 86 ALA A N 1
ATOM 683 C CA . ALA A 1 86 ? -12.393 -11.684 9.228 1.00 90.81 86 ALA A CA 1
ATOM 684 C C . ALA A 1 86 ? -12.266 -13.164 9.638 1.00 90.81 86 ALA A C 1
ATOM 686 O O . ALA A 1 86 ? -13.243 -13.767 10.075 1.00 90.81 86 ALA A O 1
ATOM 687 N N . LEU A 1 87 ? -11.067 -13.743 9.536 1.00 92.69 87 LEU A N 1
ATOM 688 C CA . LEU A 1 87 ? -10.795 -15.119 9.962 1.00 92.69 87 LEU A CA 1
ATOM 689 C C . LEU A 1 87 ? -10.547 -15.243 11.473 1.00 92.69 87 LEU A C 1
ATOM 691 O O . LEU A 1 87 ? -10.821 -16.290 12.054 1.00 92.69 87 LEU A O 1
ATOM 695 N N . LYS A 1 88 ? -10.006 -14.199 12.113 1.00 92.50 88 LYS A N 1
ATOM 696 C CA . LYS A 1 88 ? -9.624 -14.213 13.537 1.00 92.50 88 LYS A CA 1
ATOM 697 C C . LYS A 1 88 ? -10.660 -13.624 14.492 1.00 92.50 88 LYS A C 1
ATOM 699 O O . LYS A 1 88 ? -10.488 -13.761 15.701 1.00 92.50 88 LYS A O 1
ATOM 704 N N . THR A 1 89 ? -11.701 -12.966 13.991 1.00 92.00 89 THR A N 1
ATOM 705 C CA . THR A 1 89 ? -12.749 -12.343 14.816 1.00 92.00 89 THR A CA 1
ATOM 706 C C . THR A 1 89 ? -14.082 -13.074 14.679 1.00 92.00 89 THR A C 1
ATOM 708 O O . THR A 1 89 ? -14.307 -13.790 13.709 1.00 92.00 89 THR A O 1
ATOM 711 N N . ALA A 1 90 ? -14.973 -12.883 15.654 1.00 91.12 90 ALA A N 1
ATOM 712 C CA . ALA A 1 90 ? -16.334 -13.417 15.652 1.00 91.12 90 ALA A CA 1
ATOM 713 C C . ALA A 1 90 ? -17.360 -12.294 15.887 1.00 91.12 90 ALA A C 1
ATOM 715 O O . ALA A 1 90 ? -17.024 -11.218 16.393 1.00 91.12 90 ALA A O 1
ATOM 716 N N . GLY A 1 91 ? -18.618 -12.544 15.518 1.00 92.00 91 GLY A N 1
ATOM 717 C CA . GLY A 1 91 ? -19.726 -11.620 15.764 1.00 92.00 91 GLY A CA 1
ATOM 718 C C . GLY A 1 91 ? -19.646 -10.342 14.923 1.00 92.00 91 GLY A C 1
ATOM 719 O O . GLY A 1 91 ? -19.419 -10.382 13.713 1.00 92.00 91 GLY A O 1
ATOM 720 N N . ASP A 1 92 ? -19.871 -9.193 15.551 1.00 89.81 92 ASP A N 1
ATOM 721 C CA . ASP A 1 92 ? -20.038 -7.910 14.856 1.00 89.81 92 ASP A CA 1
ATOM 722 C C . ASP A 1 92 ? -18.757 -7.446 14.153 1.00 89.81 92 ASP A C 1
ATOM 724 O O . ASP A 1 92 ? -18.801 -6.948 13.025 1.00 89.81 92 ASP A O 1
ATOM 728 N N . TYR A 1 93 ? -17.601 -7.662 14.785 1.00 84.50 93 TYR A N 1
ATOM 729 C CA . TYR A 1 93 ? -16.299 -7.328 14.207 1.00 84.50 93 TYR A CA 1
ATOM 730 C C . TYR A 1 93 ? -15.990 -8.172 12.968 1.00 84.50 93 TYR A C 1
ATOM 732 O O . TYR A 1 93 ? -15.495 -7.635 11.976 1.00 84.50 93 TYR A O 1
ATOM 740 N N . GLN A 1 94 ? -16.380 -9.449 12.981 1.00 90.38 94 GLN A N 1
ATOM 741 C CA . GLN A 1 94 ? -16.230 -10.341 11.835 1.00 90.38 94 GLN A CA 1
ATOM 742 C C . GLN A 1 94 ? -17.060 -9.867 10.645 1.00 90.38 94 GLN A C 1
ATOM 744 O O . GLN A 1 94 ? -16.534 -9.738 9.541 1.00 90.38 94 GLN A O 1
ATOM 749 N N . ARG A 1 95 ? -18.340 -9.533 10.866 1.00 89.56 95 ARG A N 1
ATOM 750 C CA . ARG A 1 95 ? -19.223 -9.039 9.796 1.00 89.56 95 ARG A CA 1
ATOM 751 C C . ARG A 1 95 ? -18.685 -7.755 9.166 1.00 89.56 95 ARG A C 1
ATOM 753 O O . ARG A 1 95 ? -18.708 -7.610 7.945 1.00 89.56 95 ARG A O 1
ATOM 760 N N . ARG A 1 96 ? -18.145 -6.841 9.981 1.00 89.12 96 ARG A N 1
ATOM 761 C CA . ARG A 1 96 ? -17.507 -5.607 9.491 1.00 89.12 96 ARG A CA 1
ATOM 762 C C . ARG A 1 96 ? -16.243 -5.901 8.683 1.00 89.12 96 ARG A C 1
ATOM 764 O O . ARG A 1 96 ? -16.087 -5.337 7.604 1.00 89.12 96 ARG A O 1
ATOM 771 N N . ALA A 1 97 ? -15.378 -6.794 9.159 1.00 88.12 97 ALA A N 1
ATOM 772 C CA . ALA A 1 97 ? -14.165 -7.187 8.444 1.00 88.12 97 ALA A CA 1
ATOM 773 C C . ALA A 1 97 ? -14.483 -7.878 7.103 1.00 88.12 97 ALA A C 1
ATOM 775 O O . ALA A 1 97 ? -13.905 -7.519 6.079 1.00 88.12 97 ALA A O 1
ATOM 776 N N . MET A 1 98 ? -15.468 -8.784 7.076 1.00 88.75 98 MET A N 1
ATOM 777 C CA . MET A 1 98 ? -15.936 -9.446 5.851 1.00 88.75 98 MET A CA 1
ATOM 778 C C . MET A 1 98 ? -16.532 -8.467 4.835 1.00 88.75 98 MET A C 1
ATOM 780 O O . MET A 1 98 ? -16.353 -8.658 3.638 1.00 88.75 98 MET A O 1
ATOM 784 N N . ALA A 1 99 ? -17.204 -7.403 5.284 1.00 90.69 99 ALA A N 1
ATOM 785 C CA . ALA A 1 99 ? -17.709 -6.356 4.395 1.00 90.69 99 ALA A CA 1
ATOM 786 C C . ALA A 1 99 ? -16.598 -5.424 3.872 1.00 90.69 99 ALA A C 1
ATOM 788 O O . ALA A 1 99 ? -16.713 -4.880 2.772 1.00 90.69 99 ALA A O 1
ATOM 789 N N . LEU A 1 100 ? -15.530 -5.217 4.650 1.00 87.88 100 LEU A N 1
AT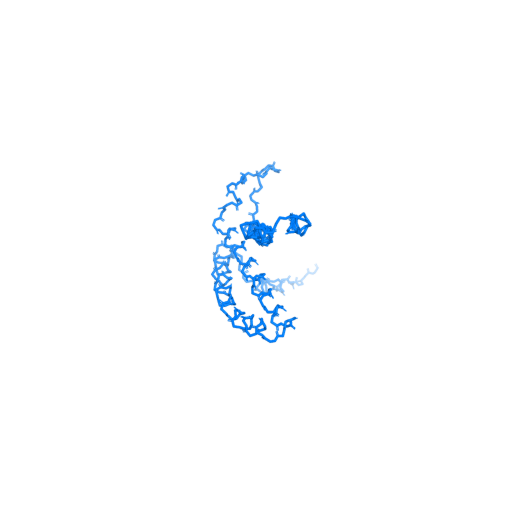OM 790 C CA . LEU A 1 100 ? -14.387 -4.383 4.264 1.00 87.88 100 LEU A CA 1
ATOM 791 C C . LEU A 1 100 ? -13.427 -5.097 3.309 1.00 87.88 100 LEU A C 1
ATOM 793 O O . LEU A 1 100 ? -12.903 -4.452 2.406 1.00 87.88 100 LEU A O 1
ATOM 797 N N . ALA A 1 101 ? -13.229 -6.407 3.462 1.00 87.38 101 ALA A N 1
ATOM 798 C CA . ALA A 1 101 ? -12.328 -7.192 2.620 1.00 87.38 101 ALA A CA 1
ATOM 799 C C . ALA A 1 101 ? -12.558 -6.992 1.102 1.00 87.38 101 ALA A C 1
ATOM 801 O O . ALA A 1 101 ? -11.612 -6.589 0.426 1.00 87.38 101 ALA A O 1
ATOM 802 N N . PRO A 1 102 ? -13.774 -7.162 0.538 1.00 87.12 102 PRO A N 1
ATOM 803 C CA . PRO A 1 102 ? -14.002 -6.938 -0.891 1.00 87.12 102 PRO A CA 1
ATOM 804 C C . PRO A 1 102 ? -13.893 -5.458 -1.285 1.00 87.12 102 PRO A C 1
ATOM 806 O O . PRO A 1 102 ? -13.422 -5.147 -2.376 1.00 87.12 102 PRO A O 1
ATOM 809 N N . ARG A 1 103 ? -14.272 -4.530 -0.395 1.00 89.62 103 ARG A N 1
ATOM 810 C CA . ARG A 1 103 ? -14.171 -3.080 -0.647 1.00 89.62 103 ARG A CA 1
ATOM 811 C C . ARG A 1 103 ? -12.730 -2.598 -0.746 1.00 89.62 103 ARG A C 1
ATOM 813 O O . ARG A 1 103 ? -12.477 -1.643 -1.467 1.00 89.62 103 ARG A O 1
ATOM 820 N N . LEU A 1 104 ? -11.810 -3.241 -0.029 1.00 88.00 104 LEU A N 1
ATOM 821 C CA . LEU A 1 104 ? -10.374 -2.975 -0.113 1.00 88.00 104 LEU A CA 1
ATOM 822 C C . LEU A 1 104 ? -9.721 -3.764 -1.253 1.00 88.00 104 LEU A C 1
ATOM 824 O O . LEU A 1 104 ? -8.830 -3.241 -1.918 1.00 88.00 104 LEU A O 1
ATOM 828 N N . ALA A 1 105 ? -10.201 -4.976 -1.542 1.00 86.56 105 ALA A N 1
ATOM 829 C CA . ALA A 1 105 ? -9.659 -5.809 -2.609 1.00 86.56 105 ALA A CA 1
ATOM 830 C C . ALA A 1 105 ? -9.809 -5.169 -3.998 1.00 86.56 105 ALA A C 1
ATOM 832 O O . ALA A 1 105 ? -8.854 -5.185 -4.768 1.00 86.56 105 ALA A O 1
ATOM 833 N N . VAL A 1 106 ? -10.965 -4.567 -4.312 1.00 90.00 106 VAL A N 1
ATOM 834 C CA . VAL A 1 106 ? -11.210 -3.926 -5.622 1.00 90.00 106 VAL A CA 1
ATOM 835 C C . VAL A 1 106 ? -10.206 -2.804 -5.933 1.00 90.00 106 VAL A C 1
ATOM 837 O O . VAL A 1 106 ? -9.513 -2.914 -6.945 1.00 90.00 106 VAL A O 1
ATOM 840 N N . PRO A 1 107 ? -10.056 -1.748 -5.108 1.00 88.62 107 PRO A N 1
ATOM 841 C CA . PRO A 1 107 ? -9.071 -0.703 -5.372 1.00 88.62 107 PRO A CA 1
ATOM 842 C C . PRO A 1 107 ? -7.636 -1.240 -5.333 1.00 88.62 107 PRO A C 1
ATOM 844 O O . PRO A 1 107 ? -6.823 -0.816 -6.148 1.00 88.62 107 PRO A O 1
ATOM 847 N N . SER A 1 108 ? -7.327 -2.211 -4.463 1.00 88.31 108 SER A N 1
ATOM 848 C CA . SER A 1 108 ? -5.991 -2.829 -4.424 1.00 88.31 108 SER A CA 1
ATOM 849 C C . SER A 1 108 ? -5.660 -3.543 -5.736 1.00 88.31 108 SER A C 1
ATOM 851 O O . SER A 1 108 ? -4.575 -3.366 -6.290 1.00 88.31 108 SER A O 1
ATOM 853 N N . ALA A 1 109 ? -6.612 -4.309 -6.275 1.00 89.38 109 ALA A N 1
ATOM 854 C CA . ALA A 1 109 ? -6.468 -4.976 -7.562 1.00 89.38 109 ALA A CA 1
ATOM 855 C C . ALA A 1 109 ? -6.316 -3.961 -8.700 1.00 89.38 109 ALA A C 1
ATOM 857 O O . ALA A 1 109 ? -5.419 -4.110 -9.524 1.00 89.38 109 ALA A O 1
ATOM 858 N N . LEU A 1 110 ? -7.128 -2.899 -8.716 1.00 92.19 110 LEU A N 1
ATOM 859 C CA . LEU A 1 110 ? -7.044 -1.849 -9.734 1.00 92.19 110 LEU A CA 1
ATOM 860 C C . LEU A 1 110 ? -5.678 -1.157 -9.735 1.00 92.19 110 LEU A C 1
ATOM 862 O O . LEU A 1 110 ? -5.047 -1.072 -10.785 1.00 92.19 110 LEU A O 1
ATOM 866 N N . VAL A 1 111 ? -5.190 -0.714 -8.572 1.00 91.12 111 VAL A N 1
ATOM 867 C CA . VAL A 1 111 ? -3.872 -0.066 -8.453 1.00 91.12 111 VAL A CA 1
ATOM 868 C C . VAL A 1 111 ? -2.757 -1.021 -8.883 1.00 91.12 111 VAL A C 1
ATOM 870 O O . VAL A 1 111 ? -1.856 -0.619 -9.616 1.00 91.12 111 VAL A O 1
ATOM 873 N N . THR A 1 112 ? -2.853 -2.299 -8.505 1.00 90.25 112 THR A N 1
ATOM 874 C CA . THR A 1 112 ? -1.890 -3.334 -8.911 1.00 90.25 112 THR A CA 1
ATOM 875 C C . THR A 1 112 ? -1.877 -3.545 -10.421 1.00 90.25 112 THR A C 1
ATOM 877 O O . THR A 1 112 ? -0.806 -3.581 -11.020 1.00 90.25 112 THR A O 1
ATOM 880 N N . VAL A 1 113 ? -3.048 -3.649 -11.054 1.00 91.94 113 VAL A N 1
ATOM 881 C CA . VAL A 1 113 ? -3.166 -3.832 -12.508 1.00 91.94 113 VAL A CA 1
ATOM 882 C C . VAL A 1 113 ? -2.628 -2.613 -13.251 1.00 91.94 113 VAL A C 1
ATOM 884 O O . VAL A 1 113 ? -1.836 -2.774 -14.173 1.00 91.94 113 VAL A O 1
ATOM 887 N N . VAL A 1 114 ? -3.000 -1.401 -12.831 1.00 92.06 114 VAL A N 1
ATOM 888 C CA . VAL A 1 114 ? -2.507 -0.155 -13.438 1.00 92.06 114 VAL A CA 1
ATOM 889 C C . VAL A 1 114 ? -0.984 -0.080 -13.354 1.00 92.06 114 VAL A C 1
ATOM 891 O O . VAL A 1 114 ? -0.323 0.180 -14.360 1.00 92.06 114 VAL A O 1
ATOM 894 N N . TRP A 1 115 ? -0.416 -0.363 -12.180 1.00 90.00 115 TRP A N 1
ATOM 895 C CA . TRP A 1 115 ? 1.030 -0.357 -11.991 1.00 90.00 115 TRP A CA 1
ATOM 896 C C . TRP A 1 115 ? 1.730 -1.438 -12.824 1.00 90.00 115 TRP A C 1
ATOM 898 O O . TRP A 1 115 ? 2.727 -1.148 -13.477 1.00 90.00 115 TRP A O 1
ATOM 908 N N . ALA A 1 116 ? 1.192 -2.660 -12.869 1.00 85.31 116 ALA A N 1
ATOM 909 C CA . ALA A 1 116 ? 1.764 -3.756 -13.648 1.00 85.31 116 ALA A CA 1
ATOM 910 C C . ALA A 1 116 ? 1.734 -3.479 -15.159 1.00 85.31 116 ALA A C 1
ATOM 912 O O . ALA A 1 116 ? 2.719 -3.735 -15.849 1.00 85.31 116 ALA A O 1
ATOM 913 N N . VAL A 1 117 ? 0.634 -2.922 -15.676 1.00 88.56 117 VAL A N 1
ATOM 914 C CA . VAL A 1 117 ? 0.517 -2.526 -17.089 1.00 88.56 117 VAL A CA 1
ATOM 915 C C . VAL A 1 117 ? 1.520 -1.425 -17.424 1.00 88.56 117 VAL A C 1
ATOM 917 O O . VAL A 1 117 ? 2.197 -1.515 -18.447 1.00 88.56 117 VAL A O 1
ATOM 920 N N . TRP A 1 118 ? 1.680 -0.425 -16.551 1.00 87.12 118 TRP A N 1
ATOM 921 C CA . TRP A 1 118 ? 2.703 0.607 -16.729 1.00 87.12 118 TRP A CA 1
ATOM 922 C C . TRP A 1 118 ? 4.112 -0.002 -16.690 1.00 87.12 118 TRP A C 1
ATOM 924 O O . TRP A 1 118 ? 4.909 0.249 -17.591 1.00 87.12 118 TRP A O 1
ATOM 934 N N . ALA A 1 119 ? 4.409 -0.871 -15.721 1.00 84.31 119 ALA A N 1
ATOM 935 C CA . ALA A 1 119 ? 5.704 -1.542 -15.614 1.00 84.31 119 ALA A CA 1
ATOM 936 C C . ALA A 1 119 ? 6.052 -2.318 -16.893 1.00 84.31 119 ALA A C 1
ATOM 938 O O . ALA A 1 119 ? 7.160 -2.188 -17.413 1.00 84.31 119 ALA A O 1
ATOM 939 N N . GLN A 1 120 ? 5.091 -3.070 -17.438 1.00 81.38 120 GLN A N 1
ATOM 940 C CA . GLN A 1 120 ? 5.255 -3.779 -18.705 1.00 81.38 120 GLN A CA 1
ATOM 941 C C . GLN A 1 120 ? 5.488 -2.804 -19.866 1.00 81.38 120 GLN A C 1
ATOM 943 O O . GLN A 1 120 ? 6.474 -2.938 -20.579 1.00 81.38 120 GLN A O 1
ATOM 948 N N . ALA A 1 121 ? 4.649 -1.782 -20.037 1.00 82.62 121 ALA A N 1
ATOM 949 C CA . ALA A 1 121 ? 4.785 -0.836 -21.146 1.00 82.62 121 ALA A CA 1
ATOM 950 C C . ALA A 1 121 ? 6.100 -0.029 -21.109 1.00 82.62 121 ALA A C 1
ATOM 952 O O . ALA A 1 121 ? 6.685 0.252 -22.154 1.00 82.62 121 ALA A O 1
ATOM 953 N N . ALA A 1 122 ? 6.570 0.350 -19.918 1.00 76.94 122 ALA A N 1
ATOM 954 C CA . ALA A 1 122 ? 7.761 1.179 -19.752 1.00 76.94 122 ALA A CA 1
ATOM 955 C C . ALA A 1 122 ? 9.071 0.376 -19.788 1.00 76.94 122 ALA A C 1
ATOM 957 O O . ALA A 1 122 ? 10.059 0.852 -20.354 1.00 76.94 122 ALA A O 1
ATOM 958 N N . HIS A 1 123 ? 9.086 -0.830 -19.207 1.00 68.81 123 HIS A N 1
ATOM 959 C CA . HIS A 1 123 ? 10.316 -1.593 -18.962 1.00 68.81 123 HIS A CA 1
ATOM 960 C C . HIS A 1 123 ? 10.410 -2.920 -19.726 1.00 68.81 123 HIS A C 1
ATOM 962 O O . HIS A 1 123 ? 11.515 -3.443 -19.875 1.00 68.81 123 HIS A O 1
ATOM 968 N N . ALA A 1 124 ? 9.320 -3.454 -20.290 1.00 62.19 124 ALA A N 1
ATOM 969 C CA . ALA A 1 124 ? 9.393 -4.630 -21.160 1.00 62.19 124 ALA A CA 1
ATOM 970 C C . ALA A 1 124 ? 9.855 -4.232 -22.578 1.00 62.19 124 ALA A C 1
ATOM 972 O O . ALA A 1 124 ? 9.083 -4.221 -23.531 1.00 62.19 124 ALA A O 1
ATOM 973 N N . ARG A 1 125 ? 11.142 -3.885 -22.727 1.00 58.00 125 ARG A N 1
ATOM 974 C CA . ARG A 1 125 ? 11.799 -3.653 -24.034 1.00 58.00 125 ARG A CA 1
ATOM 975 C C . ARG A 1 125 ? 12.607 -4.853 -24.555 1.00 58.00 125 ARG A C 1
ATOM 977 O O . ARG A 1 125 ? 13.308 -4.716 -25.553 1.00 58.00 125 ARG A O 1
ATOM 984 N N . GLN A 1 126 ? 12.510 -6.032 -23.934 1.00 53.88 126 GLN A N 1
ATOM 985 C CA . GLN A 1 126 ? 13.129 -7.263 -24.444 1.00 53.88 126 GLN A CA 1
ATOM 986 C C . GLN A 1 126 ? 12.064 -8.311 -24.761 1.00 53.88 126 GLN A C 1
ATOM 988 O O . GLN A 1 126 ? 11.311 -8.748 -23.892 1.00 53.88 126 GLN A O 1
ATOM 993 N N . GLY A 1 127 ? 11.987 -8.653 -26.049 1.00 48.78 127 GLY A N 1
ATOM 994 C CA . GLY A 1 127 ? 11.008 -9.564 -26.620 1.00 48.78 127 GLY A CA 1
ATOM 995 C C . GLY A 1 127 ? 10.999 -10.928 -25.939 1.00 48.78 127 GLY A C 1
ATOM 996 O O . GLY A 1 127 ? 12.034 -11.438 -25.523 1.00 48.78 127 GLY A O 1
ATOM 997 N N . TRP A 1 128 ? 9.792 -11.483 -25.847 1.00 51.72 128 TRP A N 1
ATOM 998 C CA . TRP A 1 128 ? 9.455 -12.881 -25.586 1.00 51.72 128 TRP A CA 1
ATOM 999 C C . TRP A 1 128 ? 10.677 -13.815 -25.461 1.00 51.72 128 TRP A C 1
ATOM 1001 O O . TRP A 1 128 ? 11.169 -14.365 -26.447 1.00 51.72 128 TRP A O 1
ATOM 1011 N N . THR A 1 129 ? 11.150 -14.034 -24.231 1.00 59.91 129 THR A N 1
ATOM 1012 C CA . THR A 1 129 ? 12.344 -14.854 -23.931 1.00 59.91 129 THR A CA 1
ATOM 1013 C C . THR A 1 129 ? 12.226 -16.303 -24.416 1.00 59.91 129 THR A C 1
ATOM 1015 O O . THR A 1 129 ? 13.226 -16.949 -24.705 1.00 59.91 129 THR A O 1
ATOM 1018 N N . TRP A 1 130 ? 11.004 -16.804 -24.587 1.00 59.78 130 TRP A N 1
ATOM 1019 C CA . TRP A 1 130 ? 10.726 -18.137 -25.127 1.00 59.78 130 TRP A CA 1
ATOM 1020 C C . TRP A 1 130 ? 10.934 -18.284 -26.648 1.00 59.78 130 TRP A C 1
ATOM 1022 O O . TRP A 1 130 ? 10.895 -19.405 -27.151 1.00 59.78 130 TRP A O 1
ATOM 1032 N N . GLY A 1 131 ? 11.144 -17.194 -27.398 1.00 58.56 131 GLY A N 1
ATOM 1033 C CA . GLY A 1 131 ? 11.345 -17.235 -28.854 1.00 58.56 131 GLY A CA 1
ATOM 1034 C C . GLY A 1 131 ? 12.800 -17.415 -29.308 1.00 58.56 131 GLY A C 1
ATOM 1035 O O . GLY A 1 131 ? 13.038 -17.823 -30.444 1.00 58.56 131 GLY A O 1
ATOM 1036 N N . SER A 1 132 ? 13.785 -17.143 -28.446 1.00 57.00 132 SER A N 1
ATOM 1037 C CA . SER A 1 132 ? 15.202 -17.075 -28.841 1.00 57.00 132 SER A CA 1
ATOM 1038 C C . SER A 1 132 ? 15.931 -18.423 -28.867 1.00 57.00 132 SER A C 1
ATOM 1040 O O . SER A 1 132 ? 17.000 -18.517 -29.460 1.00 57.00 132 SER A O 1
ATOM 1042 N N . TRP A 1 133 ? 15.362 -19.489 -28.295 1.00 59.38 133 TRP A N 1
ATOM 1043 C CA . TRP A 1 133 ? 15.992 -20.819 -28.294 1.00 59.38 133 TRP A CA 1
ATOM 1044 C C . TRP A 1 133 ? 15.859 -21.565 -29.638 1.00 59.38 133 TRP A C 1
ATOM 1046 O O . TRP A 1 133 ? 16.575 -22.527 -29.892 1.00 59.38 133 TRP A O 1
ATOM 1056 N N . ARG A 1 134 ? 14.970 -21.121 -30.541 1.00 63.25 134 ARG A N 1
ATOM 1057 C CA . ARG A 1 134 ? 14.701 -21.822 -31.813 1.00 63.25 134 ARG A CA 1
ATOM 1058 C C . ARG A 1 134 ? 15.742 -21.550 -32.915 1.00 63.25 134 ARG A C 1
ATOM 1060 O O . ARG A 1 134 ? 15.686 -22.199 -33.952 1.00 63.25 134 ARG A O 1
ATOM 1067 N N . SER A 1 135 ? 16.680 -20.617 -32.731 1.00 62.56 135 SER A N 1
ATOM 1068 C CA . SER A 1 135 ? 17.634 -20.225 -33.786 1.00 62.56 135 SER A CA 1
ATOM 1069 C C . SER A 1 135 ? 19.018 -20.884 -33.703 1.00 62.56 135 SER A C 1
ATOM 1071 O O . SER A 1 135 ? 19.827 -20.672 -34.605 1.00 62.56 135 SER A O 1
ATOM 1073 N N . SER A 1 136 ? 19.316 -21.693 -32.677 1.00 59.09 136 SER A N 1
ATOM 1074 C CA . SER A 1 136 ? 20.661 -22.269 -32.482 1.00 59.09 136 SER A CA 1
ATOM 1075 C C . SER A 1 136 ? 20.834 -23.723 -32.941 1.00 59.09 136 SER A C 1
ATOM 1077 O O . SER A 1 136 ? 21.958 -24.216 -32.936 1.00 59.09 136 SER A O 1
ATOM 1079 N N . SER A 1 137 ? 19.780 -24.421 -33.380 1.00 59.31 137 SER A N 1
ATOM 1080 C CA . SER A 1 137 ? 19.855 -25.864 -33.673 1.00 59.31 137 SER A CA 1
ATOM 1081 C C . SER A 1 137 ? 20.179 -26.243 -35.126 1.00 59.31 137 SER A C 1
ATOM 1083 O O . SER A 1 137 ? 20.193 -27.429 -35.440 1.00 59.31 137 SER A O 1
ATOM 1085 N N . SER A 1 138 ? 20.457 -25.291 -36.028 1.00 59.16 138 SER A N 1
ATOM 1086 C CA . SER A 1 138 ? 20.622 -25.590 -37.465 1.00 59.16 138 SER A CA 1
ATOM 1087 C C . SER A 1 138 ? 22.015 -25.322 -38.046 1.00 59.16 138 SER A C 1
ATOM 1089 O O . SER A 1 138 ? 22.136 -25.112 -39.253 1.00 59.16 138 SER A O 1
ATOM 1091 N N . ARG A 1 139 ? 23.082 -25.298 -37.237 1.00 61.19 139 ARG A N 1
ATOM 1092 C CA . ARG A 1 139 ? 24.444 -25.164 -37.780 1.00 61.19 139 ARG A CA 1
ATOM 1093 C C . ARG A 1 139 ? 25.418 -26.183 -37.194 1.00 61.19 139 ARG A C 1
ATOM 1095 O O . ARG A 1 139 ? 26.239 -25.868 -36.344 1.00 61.19 139 ARG A O 1
ATOM 1102 N N . SER A 1 140 ? 25.347 -27.394 -37.734 1.00 61.09 140 SER A N 1
ATOM 1103 C CA . SER A 1 140 ? 26.478 -28.321 -37.780 1.00 61.09 140 SER A CA 1
ATOM 1104 C C . SER A 1 140 ? 26.479 -29.059 -39.124 1.00 61.09 140 SER A C 1
ATOM 1106 O O . SER A 1 140 ? 25.861 -30.118 -39.230 1.00 61.09 140 SER A O 1
ATOM 1108 N N . PRO A 1 141 ? 27.115 -28.516 -40.178 1.00 57.47 141 PRO A N 1
ATOM 1109 C CA . PRO A 1 141 ? 27.563 -29.336 -41.288 1.00 57.47 141 PRO A CA 1
ATOM 1110 C C . PRO A 1 141 ? 28.877 -30.020 -40.893 1.00 57.47 141 PRO A C 1
ATOM 1112 O O . PRO A 1 141 ? 29.827 -29.367 -40.460 1.00 57.47 141 PRO A O 1
ATOM 1115 N N . GLU A 1 142 ? 28.890 -31.340 -41.033 1.00 60.03 142 GLU A N 1
ATOM 1116 C CA . GLU A 1 142 ? 30.089 -32.171 -41.133 1.00 60.03 142 GLU A CA 1
ATOM 1117 C C . GLU A 1 142 ? 31.054 -31.640 -42.209 1.00 60.03 142 GLU A C 1
ATOM 1119 O O . GLU A 1 142 ? 30.603 -31.217 -43.272 1.00 60.03 142 GLU A O 1
ATOM 1124 N N . SER A 1 143 ? 32.364 -31.741 -41.960 1.00 56.84 143 SER A N 1
ATOM 1125 C CA . SER A 1 143 ? 33.401 -32.142 -42.937 1.00 56.84 143 SER A CA 1
ATOM 1126 C C . SER A 1 143 ? 34.772 -32.102 -42.243 1.00 56.84 143 SER A C 1
ATOM 1128 O O . SER A 1 143 ? 35.175 -31.042 -41.764 1.00 56.84 143 SER A O 1
ATOM 1130 N N . SER A 1 144 ? 35.369 -33.279 -42.010 1.00 53.38 144 SER A N 1
ATOM 1131 C CA . SER A 1 144 ? 36.543 -33.844 -42.719 1.00 53.38 144 SER A CA 1
ATOM 1132 C C . SER A 1 144 ? 37.879 -33.510 -42.063 1.00 53.38 144 SER A C 1
ATOM 1134 O O . SER A 1 144 ? 38.299 -32.339 -42.177 1.00 53.38 144 SER A O 1
#

pLDDT: mean 76.13, std 14.42, range [48.38, 92.69]

Organism: NCBI:txid1930061

Radius of gyration: 23.71 Å; chains: 1; bounding box: 57×47×74 Å

Secondary structure (DSSP, 8-state):
-HHHHHHHHTT---HHHHHHHHHHHHHHHHHHHHHHHHHHHHHHH---EETTEETTTGGGTT-HHHHHHHHHHHHHHHHHHHHHHHHH--THHHHHHHHHHHH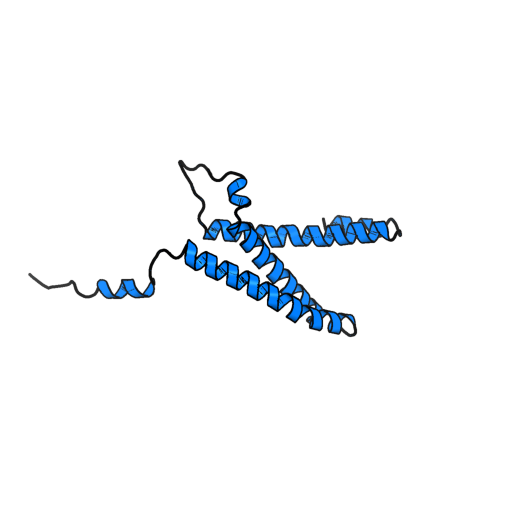HH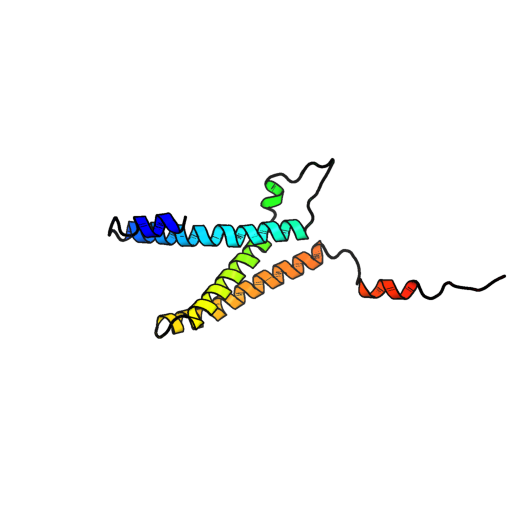HHHHHHHHHHHHHHHHHH--S--GGGGGGGSSS------

Sequence (144 aa):
MRGVSFEYRHKVDTPRWRETWDRCIEIGSWVPAFLWGVIFANLVRGVEISDMQYVGGLAAIFDPFALLGGLVTLSLFLTHGAVFLALKTAGDYQRRAMALAPRLAVPSALVTVVWAVWAQAAHARQGWTWGSWRSSSSRSPESS